Protein AF-A0A4R5XMT9-F1 (afdb_monomer_lite)

Sequence (142 aa):
MKKILVLMGILICLFGCSNGMEMGEEKNNFTVEPGFSILTKASPNQVHIIELKEMMEKRAAPQDLKDNEIMYTYSYHSFRIYYGEYGNLLEKYKEFDSFDLTTVDYFDIQWTNDNLVTVKVFRKKDDGSSYEAESIKLDASD

Secondary structure (DSSP, 8-state):
-----------------------------EEEEEEEEEEEEE-TTSSEEEEEEEEEEEEEPPP-TTS----EEEEEEEEEEEEEETTS---EEEEETT--GGGEEEEEEEESSSSEEEEEEEEE-TTS-EEEEEEEEEETT-

Structure (mmCIF, N/CA/C/O backbone):
data_AF-A0A4R5XMT9-F1
#
_entry.id   AF-A0A4R5XMT9-F1
#
loop_
_atom_site.group_PDB
_atom_site.id
_atom_site.type_symbol
_atom_site.label_atom_id
_atom_site.label_alt_id
_atom_site.label_comp_id
_atom_site.label_asym_id
_atom_site.label_entity_id
_atom_site.label_seq_id
_atom_site.pdbx_PDB_ins_code
_atom_site.Cartn_x
_atom_site.Cartn_y
_atom_site.Cartn_z
_atom_site.occupancy
_atom_site.B_iso_or_equiv
_atom_site.auth_seq_id
_atom_site.auth_comp_id
_atom_site.auth_asym_id
_atom_site.auth_atom_id
_atom_site.pdbx_PDB_model_num
ATOM 1 N N . MET A 1 1 ? 19.878 -87.442 -42.030 1.00 35.09 1 MET A N 1
ATOM 2 C CA . MET A 1 1 ? 20.968 -87.501 -41.029 1.00 35.09 1 MET A CA 1
ATOM 3 C C . MET A 1 1 ? 21.118 -86.136 -40.372 1.00 35.09 1 MET A C 1
ATOM 5 O O . MET A 1 1 ? 21.041 -85.160 -41.096 1.00 35.09 1 MET A O 1
ATOM 9 N N . LYS A 1 2 ? 21.286 -86.130 -39.034 1.00 32.66 2 LYS A N 1
ATOM 10 C CA . LYS A 1 2 ? 21.873 -85.102 -38.134 1.00 32.66 2 LYS A CA 1
ATOM 11 C C . LYS A 1 2 ? 21.609 -83.618 -38.466 1.00 32.66 2 LYS A C 1
ATOM 13 O O .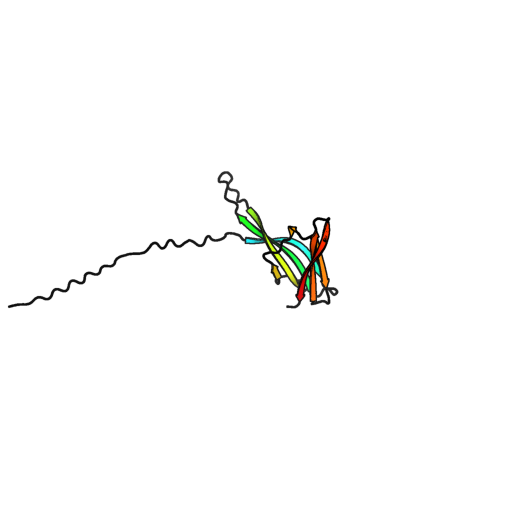 LYS A 1 2 ? 22.128 -83.095 -39.434 1.00 32.66 2 LYS A O 1
ATOM 18 N N . LYS A 1 3 ? 20.734 -82.963 -37.690 1.00 38.28 3 LYS A N 1
ATOM 19 C CA . LYS A 1 3 ? 21.063 -82.102 -36.524 1.00 38.28 3 LYS A CA 1
ATOM 20 C C . LYS A 1 3 ? 21.984 -80.932 -36.896 1.00 38.28 3 LYS A C 1
ATOM 22 O O . LYS A 1 3 ? 23.136 -81.181 -37.215 1.00 38.28 3 LYS A O 1
ATOM 27 N N . ILE A 1 4 ? 21.526 -79.698 -36.679 1.00 43.62 4 ILE A N 1
ATOM 28 C CA . ILE A 1 4 ? 22.051 -78.804 -35.631 1.00 43.62 4 ILE A CA 1
ATOM 29 C C . ILE A 1 4 ? 21.298 -77.463 -35.678 1.00 43.62 4 ILE A C 1
ATOM 31 O O . ILE A 1 4 ? 21.251 -76.767 -36.684 1.00 43.62 4 ILE A O 1
ATOM 35 N N . LEU A 1 5 ? 20.686 -77.171 -34.535 1.00 44.47 5 LEU A N 1
ATOM 36 C CA . LEU A 1 5 ? 20.185 -75.889 -34.070 1.00 44.47 5 LEU A CA 1
ATOM 37 C C . LEU A 1 5 ? 21.390 -74.984 -33.769 1.00 44.47 5 LEU A C 1
ATOM 39 O O . LEU A 1 5 ? 22.236 -75.380 -32.970 1.00 44.47 5 LEU A O 1
ATOM 43 N N . VAL A 1 6 ? 21.453 -73.783 -34.343 1.00 42.16 6 VAL A N 1
ATOM 44 C CA . VAL A 1 6 ? 22.302 -72.704 -33.814 1.00 42.16 6 VAL A CA 1
ATOM 45 C C . VAL A 1 6 ? 21.449 -71.454 -33.673 1.00 42.16 6 VAL A C 1
ATOM 47 O O . VAL A 1 6 ? 21.133 -70.770 -34.642 1.00 42.16 6 VAL A O 1
ATOM 50 N N . LEU A 1 7 ? 21.063 -71.200 -32.423 1.00 42.59 7 LEU A N 1
ATOM 51 C CA . LEU A 1 7 ? 20.723 -69.879 -31.918 1.00 42.59 7 LEU A CA 1
ATOM 52 C C . LEU A 1 7 ? 21.938 -68.961 -32.120 1.00 42.59 7 LEU A C 1
ATOM 54 O O . LEU A 1 7 ? 23.002 -69.228 -31.567 1.00 42.59 7 LEU A O 1
ATOM 58 N N . MET A 1 8 ? 21.757 -67.842 -32.813 1.00 43.88 8 MET A N 1
ATOM 59 C CA . MET A 1 8 ? 22.550 -66.640 -32.565 1.00 43.88 8 MET A CA 1
ATOM 60 C C . MET A 1 8 ? 21.578 -65.496 -32.318 1.00 43.88 8 MET A C 1
ATOM 62 O O . MET A 1 8 ? 20.977 -64.950 -33.239 1.00 43.88 8 MET A O 1
ATOM 66 N N . GLY A 1 9 ? 21.396 -65.188 -31.034 1.00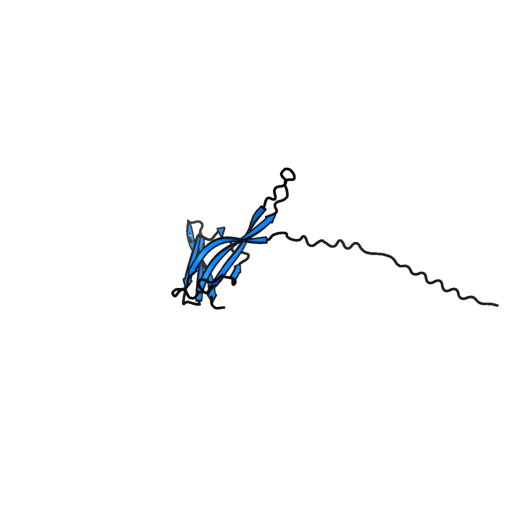 43.38 9 GLY A N 1
ATOM 67 C CA . GLY A 1 9 ? 20.766 -63.956 -30.594 1.00 43.38 9 GLY A CA 1
ATOM 68 C C . GLY A 1 9 ? 21.648 -62.785 -31.002 1.00 43.38 9 GLY A C 1
ATOM 69 O O . GLY A 1 9 ? 22.788 -62.672 -30.559 1.00 43.38 9 GLY A O 1
ATOM 70 N N . ILE A 1 10 ? 21.113 -61.933 -31.866 1.00 50.84 10 ILE A N 1
ATOM 71 C CA . ILE A 1 10 ? 21.704 -60.645 -32.198 1.00 50.84 10 ILE A CA 1
ATOM 72 C C . ILE A 1 10 ? 20.992 -59.613 -31.323 1.00 50.84 10 ILE A C 1
ATOM 74 O O . ILE A 1 10 ? 19.874 -59.183 -31.596 1.00 50.84 10 ILE A O 1
ATOM 78 N N . LEU A 1 11 ? 21.644 -59.292 -30.207 1.00 42.84 11 LEU A N 1
ATOM 79 C CA . LEU A 1 11 ? 21.304 -58.183 -29.330 1.00 42.84 11 LEU A CA 1
ATOM 80 C C . LEU A 1 11 ? 21.760 -56.893 -30.026 1.00 42.84 11 LEU A C 1
ATOM 82 O O . LEU A 1 11 ? 22.936 -56.540 -29.982 1.00 42.84 11 LEU A O 1
ATOM 86 N N . ILE A 1 12 ? 20.844 -56.209 -30.709 1.00 53.16 12 ILE A N 1
ATOM 87 C CA . ILE A 1 12 ? 21.090 -54.857 -31.219 1.00 53.16 12 ILE A CA 1
ATOM 88 C C . ILE A 1 12 ? 20.660 -53.882 -30.124 1.00 53.16 12 ILE A C 1
ATOM 90 O O . ILE A 1 12 ? 19.514 -53.443 -30.064 1.00 53.16 12 ILE A O 1
ATOM 94 N N . CYS A 1 13 ? 21.600 -53.553 -29.238 1.00 42.91 13 CYS A N 1
ATOM 95 C CA . CYS A 1 13 ? 21.544 -52.321 -28.460 1.00 42.91 13 CYS A CA 1
ATOM 96 C C . CYS A 1 13 ? 21.853 -51.160 -29.412 1.00 42.91 13 CYS A C 1
ATOM 98 O O . CYS A 1 13 ? 22.999 -50.727 -29.523 1.00 42.91 13 CYS A O 1
ATOM 100 N N . LEU A 1 14 ? 20.840 -50.666 -30.128 1.00 45.59 14 LEU A N 1
ATOM 101 C CA . LEU A 1 14 ? 20.926 -49.329 -30.705 1.00 45.59 14 LEU A CA 1
ATOM 102 C C . LEU A 1 14 ? 20.799 -48.339 -29.552 1.00 45.59 14 LEU A C 1
ATOM 104 O O . LEU A 1 14 ? 19.707 -47.988 -29.113 1.00 45.59 14 LEU A O 1
ATOM 108 N N . PHE A 1 15 ? 21.964 -47.921 -29.064 1.00 46.88 15 PHE A N 1
ATOM 109 C CA . PHE A 1 15 ? 22.167 -46.650 -28.391 1.00 46.88 15 PHE A CA 1
ATOM 110 C C . PHE A 1 15 ? 21.712 -45.530 -29.330 1.00 46.88 15 PHE A C 1
ATOM 112 O O . PHE A 1 15 ? 22.495 -44.945 -30.069 1.00 46.88 15 PHE A O 1
ATOM 119 N N . GLY A 1 16 ? 20.414 -45.263 -29.318 1.00 35.34 16 GLY A N 1
ATOM 120 C CA . GLY A 1 16 ? 19.845 -43.988 -29.701 1.00 35.34 16 GLY A CA 1
ATOM 121 C C . GLY A 1 16 ? 19.514 -43.234 -28.426 1.00 35.34 16 GLY A C 1
ATOM 122 O O . GLY A 1 16 ? 18.341 -43.034 -28.134 1.00 35.34 16 GLY A O 1
ATOM 123 N N . CYS A 1 17 ? 20.527 -42.839 -27.646 1.00 36.66 17 CYS A N 1
ATOM 124 C CA . CYS A 1 17 ? 20.345 -41.686 -26.773 1.00 36.66 17 CYS A CA 1
ATOM 125 C C . CYS A 1 17 ? 20.122 -40.516 -27.726 1.00 36.66 17 CYS A C 1
ATOM 127 O O . CYS A 1 17 ? 21.072 -39.937 -28.250 1.00 36.66 17 CYS A O 1
ATOM 129 N N . SER A 1 18 ? 18.857 -40.235 -28.041 1.00 38.22 18 SER A N 1
ATOM 130 C CA . SER A 1 18 ? 18.493 -38.936 -28.564 1.00 38.22 18 SER A CA 1
ATOM 131 C C . SER A 1 18 ? 19.066 -37.945 -27.566 1.00 38.22 18 SER A C 1
ATOM 133 O O . SER A 1 18 ? 18.631 -37.920 -26.413 1.00 38.22 18 SER A O 1
ATOM 135 N N . ASN A 1 19 ? 20.047 -37.157 -27.998 1.00 43.31 19 ASN A N 1
ATOM 136 C CA . ASN A 1 19 ? 20.308 -35.866 -27.394 1.00 43.31 19 ASN A CA 1
ATOM 137 C C . ASN A 1 19 ? 19.029 -35.056 -27.632 1.00 43.31 19 ASN A C 1
ATOM 139 O O . ASN A 1 19 ? 18.944 -34.256 -28.561 1.00 43.31 19 ASN A O 1
ATOM 143 N N . GLY A 1 20 ? 17.990 -35.339 -26.841 1.00 38.50 20 GLY A N 1
ATOM 144 C CA . GLY A 1 20 ? 17.031 -34.326 -26.485 1.00 38.50 20 GLY A CA 1
ATOM 145 C C . GLY A 1 20 ? 17.910 -33.251 -25.896 1.00 38.50 20 GLY A C 1
ATOM 146 O O . GLY A 1 20 ? 18.521 -33.461 -24.852 1.00 38.50 20 GLY A O 1
ATOM 147 N N . MET A 1 21 ? 18.107 -32.184 -26.665 1.00 38.09 21 MET A N 1
ATOM 148 C CA . MET A 1 21 ? 18.583 -30.935 -26.118 1.00 38.09 21 MET A CA 1
ATOM 149 C C . MET A 1 21 ? 17.640 -30.671 -24.952 1.00 38.09 21 MET A C 1
ATOM 151 O O . MET A 1 21 ? 16.487 -30.299 -25.166 1.00 38.09 21 MET A O 1
ATOM 155 N N . GLU A 1 22 ? 18.094 -30.985 -23.737 1.00 42.06 22 GLU A N 1
ATOM 156 C CA . GLU A 1 22 ? 17.579 -30.355 -22.541 1.00 42.06 22 GLU A CA 1
ATOM 157 C C . GLU A 1 22 ? 17.705 -28.877 -22.858 1.00 42.06 22 GLU A C 1
ATOM 159 O O . GLU A 1 22 ? 18.800 -28.314 -22.931 1.00 42.06 22 GLU A O 1
ATOM 164 N N . MET A 1 23 ? 16.564 -28.291 -23.208 1.00 39.06 23 MET A N 1
ATOM 165 C CA . MET A 1 23 ? 16.382 -26.864 -23.227 1.00 39.06 23 MET A CA 1
ATOM 166 C C . MET A 1 23 ? 16.618 -26.486 -21.775 1.00 39.06 23 MET A C 1
ATOM 168 O O . MET A 1 23 ? 15.731 -26.652 -20.943 1.00 39.06 23 MET A O 1
ATOM 172 N N . GLY A 1 24 ? 17.878 -26.176 -21.457 1.00 35.50 24 GLY A N 1
ATOM 173 C CA . GLY A 1 24 ? 18.272 -25.791 -20.121 1.00 35.50 24 GLY A CA 1
ATOM 174 C C . GLY A 1 24 ? 17.324 -24.685 -19.721 1.00 35.50 24 GLY A C 1
ATOM 175 O O . GLY A 1 24 ? 17.239 -23.677 -20.423 1.00 35.50 24 GLY A O 1
ATOM 176 N N . GLU A 1 25 ? 16.556 -24.922 -18.662 1.00 41.84 25 GLU A N 1
ATOM 177 C CA . GLU A 1 25 ? 15.820 -23.862 -18.003 1.00 41.84 25 GLU A CA 1
ATOM 178 C C . GLU A 1 25 ? 16.841 -22.758 -17.748 1.00 41.84 25 GLU A C 1
ATOM 180 O O . GLU A 1 25 ? 17.796 -22.933 -16.983 1.00 41.84 25 GLU A O 1
ATOM 185 N N . GLU A 1 26 ? 16.710 -21.659 -18.485 1.00 43.94 26 GLU A N 1
ATOM 186 C CA . GLU A 1 26 ? 17.487 -20.465 -18.242 1.00 43.94 26 GLU A CA 1
ATOM 187 C C . GLU A 1 26 ? 17.119 -20.053 -16.818 1.00 43.94 26 GLU A C 1
ATOM 189 O O . GLU A 1 26 ? 16.020 -19.565 -16.555 1.00 43.94 26 GLU A O 1
ATOM 194 N N . LYS A 1 27 ? 17.991 -20.379 -15.858 1.00 49.84 27 LYS A N 1
ATOM 195 C CA . LYS A 1 27 ? 17.828 -19.957 -14.472 1.00 49.84 27 LYS A CA 1
ATOM 196 C C . LYS A 1 27 ? 17.788 -18.440 -14.503 1.00 49.84 27 LYS A C 1
ATOM 198 O O . LYS A 1 27 ? 18.824 -17.795 -14.658 1.00 49.84 27 LYS A O 1
ATOM 203 N N . ASN A 1 28 ? 16.586 -17.888 -14.396 1.00 57.97 28 ASN A N 1
ATOM 204 C CA . ASN A 1 28 ? 16.351 -16.467 -14.241 1.00 57.97 28 ASN A CA 1
ATOM 205 C C . ASN A 1 28 ? 17.050 -16.022 -12.947 1.00 57.97 28 ASN A C 1
ATOM 207 O O . ASN A 1 28 ? 16.481 -16.099 -11.864 1.00 57.97 28 ASN A O 1
ATOM 211 N N . ASN A 1 29 ? 18.321 -15.625 -13.045 1.00 72.50 29 ASN A N 1
ATOM 212 C CA . ASN A 1 29 ? 19.146 -15.204 -11.914 1.00 72.50 29 ASN A CA 1
ATOM 213 C C . ASN A 1 29 ? 18.784 -13.763 -11.520 1.00 72.50 29 ASN A C 1
ATOM 215 O O . ASN A 1 29 ? 19.593 -12.847 -11.684 1.00 72.50 29 ASN A O 1
ATOM 219 N N . PHE A 1 30 ? 17.556 -13.549 -11.050 1.00 82.12 30 PHE A N 1
ATOM 220 C CA . PHE A 1 30 ? 17.162 -12.304 -10.401 1.00 82.12 30 PHE A CA 1
ATOM 221 C C . PHE A 1 30 ? 16.716 -12.572 -8.965 1.00 82.12 30 PHE A C 1
ATOM 223 O O . PHE A 1 30 ? 16.204 -13.644 -8.642 1.00 82.12 30 PHE A O 1
ATOM 230 N N . THR A 1 31 ? 16.930 -11.590 -8.098 1.00 89.38 31 THR A N 1
ATOM 231 C CA . THR A 1 31 ? 16.343 -11.552 -6.758 1.00 89.38 31 THR A CA 1
ATOM 232 C C . THR A 1 31 ? 15.333 -10.419 -6.696 1.00 89.38 31 THR A C 1
ATOM 234 O O . THR A 1 31 ? 15.523 -9.382 -7.326 1.00 89.38 31 THR A O 1
ATOM 237 N N . VAL A 1 32 ? 14.248 -10.614 -5.950 1.00 89.56 32 VAL A N 1
ATOM 238 C CA . VAL A 1 32 ? 13.288 -9.541 -5.672 1.00 89.56 32 VAL A CA 1
ATOM 239 C C . VAL A 1 32 ? 13.674 -8.903 -4.348 1.00 89.56 32 VAL A C 1
ATOM 241 O O . VAL A 1 32 ? 13.688 -9.568 -3.312 1.00 89.56 32 VAL A O 1
ATOM 244 N N . GLU A 1 33 ? 14.001 -7.618 -4.385 1.00 90.75 33 GLU A N 1
ATOM 245 C CA . GLU A 1 33 ? 14.372 -6.826 -3.215 1.00 90.75 33 GLU A CA 1
ATOM 246 C C . GLU A 1 33 ? 13.388 -5.651 -3.068 1.00 90.75 33 GLU A C 1
ATOM 248 O O . GLU A 1 33 ? 12.863 -5.153 -4.069 1.00 90.75 33 GLU A O 1
ATOM 253 N N . PRO A 1 34 ? 13.072 -5.207 -1.838 1.00 85.25 34 PRO A N 1
ATOM 254 C CA . PRO A 1 34 ? 12.283 -3.995 -1.655 1.00 85.25 34 PRO A CA 1
ATOM 255 C C . PRO A 1 34 ? 13.061 -2.799 -2.214 1.00 85.25 34 PRO A C 1
ATOM 257 O O . PRO A 1 34 ? 14.212 -2.585 -1.839 1.00 85.25 34 PRO A O 1
ATOM 260 N N . GLY A 1 35 ? 12.428 -2.032 -3.101 1.00 81.38 35 GLY A N 1
ATOM 261 C CA . GLY A 1 35 ? 12.983 -0.793 -3.637 1.00 81.38 35 GLY A CA 1
ATOM 262 C C . GLY A 1 35 ? 12.880 0.318 -2.598 1.00 81.38 35 GLY A C 1
ATOM 263 O O . GLY A 1 35 ? 13.838 0.616 -1.886 1.00 81.38 35 GLY A O 1
ATOM 264 N N . PHE A 1 36 ? 11.691 0.911 -2.472 1.00 83.56 36 PHE A N 1
ATOM 265 C CA . PHE A 1 36 ? 11.418 1.942 -1.473 1.00 83.56 36 PHE A CA 1
ATOM 266 C C . PHE A 1 36 ? 10.026 1.807 -0.845 1.00 83.56 36 PHE A C 1
ATOM 268 O O . PHE A 1 36 ? 9.075 1.323 -1.467 1.00 83.56 36 PHE A O 1
ATOM 275 N N . SER A 1 37 ? 9.910 2.268 0.402 1.00 91.62 37 SER A N 1
ATOM 276 C CA . SER A 1 37 ? 8.625 2.433 1.082 1.00 91.62 37 SER A CA 1
ATOM 277 C C . SER A 1 37 ? 7.941 3.700 0.584 1.00 91.62 37 SER A C 1
ATOM 279 O O . SER A 1 37 ? 8.469 4.801 0.733 1.00 91.62 37 SER A O 1
ATOM 281 N N . ILE A 1 38 ? 6.765 3.538 -0.013 1.00 94.19 38 ILE A N 1
ATOM 282 C CA . ILE A 1 38 ? 5.969 4.623 -0.589 1.00 94.19 38 ILE A CA 1
ATOM 283 C C . ILE A 1 38 ? 5.207 5.353 0.517 1.00 94.19 38 ILE A C 1
ATOM 285 O O . ILE A 1 38 ? 5.247 6.578 0.613 1.00 94.19 38 ILE A O 1
ATOM 289 N N . LEU A 1 39 ? 4.475 4.597 1.338 1.00 95.75 39 LEU A N 1
ATOM 290 C CA . LEU A 1 39 ? 3.630 5.152 2.388 1.00 95.75 39 LEU A CA 1
ATOM 291 C C . LEU A 1 39 ? 3.398 4.125 3.489 1.00 95.75 39 LEU A C 1
ATOM 293 O O . LEU A 1 39 ? 3.146 2.956 3.211 1.00 95.75 39 LEU A O 1
ATOM 297 N N . THR A 1 40 ? 3.392 4.593 4.732 1.00 96.94 40 THR A N 1
ATOM 298 C CA . THR A 1 40 ? 3.071 3.779 5.905 1.00 96.94 40 THR A CA 1
ATOM 299 C C . THR A 1 40 ? 1.957 4.452 6.690 1.00 96.94 40 THR A C 1
ATOM 301 O O . THR A 1 40 ? 1.988 5.668 6.893 1.00 96.94 40 THR A O 1
ATOM 304 N N . LYS A 1 41 ? 0.966 3.684 7.150 1.00 98.06 41 LYS A N 1
ATOM 305 C CA . LYS A 1 41 ? -0.113 4.225 7.982 1.00 98.06 41 LYS A CA 1
ATOM 306 C C . LYS A 1 41 ? -0.561 3.228 9.038 1.00 98.06 41 LYS A C 1
ATOM 308 O O . LYS A 1 41 ? -0.955 2.110 8.718 1.00 98.06 41 LYS A O 1
ATOM 313 N N . ALA A 1 42 ? -0.536 3.672 10.290 1.00 98.31 42 ALA A N 1
ATOM 314 C CA . ALA A 1 42 ? -1.105 2.941 11.413 1.00 98.31 42 ALA A CA 1
ATOM 315 C C . ALA A 1 42 ? -2.627 3.092 11.455 1.00 98.31 42 ALA A C 1
ATOM 317 O O . ALA A 1 42 ? -3.173 4.105 11.000 1.00 98.31 42 ALA A O 1
ATOM 318 N N . SER A 1 43 ? -3.289 2.094 12.024 1.00 98.31 43 SER A N 1
ATOM 319 C CA . SER A 1 43 ? -4.706 2.150 12.347 1.00 98.31 43 SER A CA 1
ATOM 320 C C . SER A 1 43 ? -4.983 3.193 13.448 1.00 98.31 43 SER A C 1
ATOM 322 O O . SER A 1 43 ? -4.046 3.616 14.135 1.00 98.31 43 SER A O 1
ATOM 324 N N . PRO A 1 44 ? -6.238 3.651 13.632 1.00 98.25 44 PRO A N 1
ATOM 325 C CA . PRO A 1 44 ? -6.563 4.744 14.553 1.00 98.25 44 PRO A CA 1
ATOM 326 C C . PRO A 1 44 ? -6.062 4.544 15.987 1.00 98.25 44 PRO A C 1
ATOM 328 O O . PRO A 1 44 ? -5.556 5.494 16.582 1.00 98.25 44 PRO A O 1
ATOM 331 N N . ASN A 1 45 ? -6.155 3.322 16.517 1.00 98.25 45 ASN A N 1
ATOM 332 C CA . ASN A 1 45 ? -5.661 2.977 17.852 1.00 98.25 45 ASN A CA 1
ATOM 333 C C . ASN A 1 45 ? -4.325 2.223 17.816 1.00 98.25 45 ASN A C 1
ATOM 335 O O . ASN A 1 45 ? -3.942 1.626 18.818 1.00 98.25 45 ASN A O 1
ATOM 339 N N . GLN A 1 46 ? -3.618 2.249 16.680 1.00 98.06 46 GLN A N 1
ATOM 340 C CA . GLN A 1 46 ? -2.309 1.613 16.506 1.00 98.06 46 GLN A CA 1
ATOM 341 C C . GLN A 1 46 ? -2.320 0.118 16.854 1.00 98.06 46 GLN A C 1
ATOM 343 O O . GLN A 1 46 ? -1.394 -0.384 17.481 1.00 98.06 46 GLN A O 1
ATOM 348 N N . VAL A 1 47 ? -3.376 -0.597 16.461 1.00 98.25 47 VAL A N 1
ATOM 349 C CA . VAL A 1 47 ? -3.430 -2.062 16.588 1.00 98.25 47 VAL A CA 1
ATOM 350 C C . VAL A 1 47 ? -2.710 -2.696 15.403 1.00 98.25 47 VAL A C 1
ATOM 352 O O . VAL A 1 47 ? -1.847 -3.551 15.581 1.00 98.25 47 VAL A O 1
ATOM 355 N N . HIS A 1 48 ? -3.008 -2.212 14.196 1.00 98.50 48 HIS A N 1
ATOM 356 C CA . HIS A 1 48 ? -2.378 -2.664 12.962 1.00 98.50 48 HIS A CA 1
ATOM 357 C C . HIS A 1 48 ? -1.679 -1.517 12.235 1.00 98.50 48 HIS A C 1
ATOM 359 O O . HIS A 1 48 ? -1.896 -0.329 12.497 1.00 98.50 48 HIS A O 1
ATOM 365 N N . ILE A 1 49 ? -0.828 -1.881 11.287 1.00 98.31 49 ILE A N 1
ATOM 366 C CA . ILE A 1 49 ? -0.144 -0.965 10.385 1.00 98.31 49 ILE A CA 1
ATOM 367 C C . ILE A 1 49 ? -0.108 -1.568 8.991 1.00 98.31 49 ILE A C 1
ATOM 369 O O . ILE A 1 49 ? -0.044 -2.788 8.837 1.00 98.31 49 ILE A O 1
ATOM 373 N N . ILE A 1 50 ? -0.134 -0.703 7.980 1.00 98.25 50 ILE A N 1
ATOM 374 C CA . ILE A 1 50 ? 0.181 -1.097 6.611 1.00 98.25 50 ILE A CA 1
ATOM 375 C C . ILE A 1 50 ? 1.330 -0.274 6.049 1.00 98.25 50 ILE A C 1
ATOM 377 O O . ILE A 1 50 ? 1.496 0.898 6.398 1.00 98.25 50 ILE A O 1
ATOM 381 N N . GLU A 1 51 ? 2.095 -0.891 5.156 1.00 97.88 51 GLU A N 1
ATOM 382 C CA . GLU A 1 51 ? 3.218 -0.286 4.450 1.00 97.88 51 GLU A CA 1
ATOM 383 C C . GLU A 1 51 ? 3.168 -0.658 2.964 1.00 97.88 51 GLU A C 1
ATOM 385 O O . GLU A 1 51 ? 3.170 -1.827 2.585 1.00 97.88 51 GLU A O 1
ATOM 390 N N . LEU A 1 52 ? 3.115 0.358 2.112 1.00 97.69 52 LEU A N 1
ATOM 391 C CA . LEU A 1 52 ? 3.111 0.236 0.661 1.00 97.69 52 LEU A CA 1
ATOM 392 C C . LEU A 1 52 ? 4.556 0.263 0.165 1.00 97.69 52 LEU A C 1
ATOM 394 O O . LEU A 1 52 ? 5.277 1.220 0.454 1.00 97.69 52 LEU A O 1
ATOM 398 N N . LYS A 1 53 ? 4.973 -0.747 -0.600 1.00 96.31 53 LYS A N 1
ATOM 399 C CA . LYS A 1 53 ? 6.333 -0.857 -1.144 1.00 96.31 53 LYS A CA 1
ATOM 400 C C . LYS A 1 53 ? 6.330 -1.113 -2.637 1.00 96.31 53 LYS A C 1
ATOM 402 O O . LYS A 1 53 ? 5.547 -1.919 -3.141 1.00 96.31 53 LYS A O 1
ATOM 407 N N . GLU A 1 54 ? 7.267 -0.466 -3.313 1.00 95.19 54 GLU A N 1
ATOM 408 C CA . GLU A 1 54 ? 7.732 -0.926 -4.613 1.00 95.19 54 GLU A CA 1
ATOM 409 C C . GLU A 1 54 ? 8.735 -2.065 -4.414 1.00 95.19 54 GLU A C 1
ATOM 411 O O . GLU A 1 54 ? 9.623 -1.992 -3.558 1.00 95.19 54 GLU A O 1
ATOM 416 N N . MET A 1 55 ? 8.604 -3.107 -5.225 1.00 94.00 55 MET A N 1
ATOM 417 C CA . MET A 1 55 ? 9.539 -4.219 -5.297 1.00 94.00 55 MET A CA 1
ATOM 418 C C . MET A 1 55 ? 10.308 -4.141 -6.607 1.00 94.00 55 MET A C 1
ATOM 420 O O . MET A 1 55 ? 9.722 -3.878 -7.659 1.00 94.00 55 MET A O 1
ATOM 424 N N . MET A 1 56 ? 11.610 -4.402 -6.546 1.00 91.69 56 MET A N 1
ATOM 425 C CA . MET A 1 56 ? 12.495 -4.367 -7.702 1.00 91.69 56 MET A CA 1
ATOM 426 C C . MET A 1 56 ? 13.104 -5.741 -7.962 1.00 91.69 56 MET A C 1
ATOM 428 O O . MET A 1 56 ? 13.533 -6.433 -7.037 1.00 91.69 56 MET A O 1
ATOM 432 N N . GLU A 1 57 ? 13.189 -6.113 -9.233 1.00 91.38 57 GLU A N 1
ATOM 433 C CA . GLU A 1 57 ? 14.066 -7.181 -9.682 1.00 91.38 57 GLU A CA 1
ATOM 434 C C . GLU A 1 57 ? 15.491 -6.652 -9.721 1.00 91.38 57 GLU A C 1
ATOM 436 O O . GLU A 1 57 ? 15.784 -5.666 -10.394 1.00 91.38 57 GLU A O 1
ATOM 441 N N . LYS A 1 58 ? 16.391 -7.344 -9.039 1.00 90.44 58 LYS A N 1
ATOM 442 C CA . LYS A 1 58 ? 17.825 -7.131 -9.122 1.00 90.44 58 LYS A CA 1
ATOM 443 C C . LYS A 1 58 ? 18.437 -8.243 -9.945 1.00 90.44 58 LYS A C 1
ATOM 445 O O . LYS A 1 58 ? 18.377 -9.416 -9.576 1.00 90.44 58 LYS A O 1
ATOM 450 N N . ARG A 1 59 ? 19.070 -7.868 -11.049 1.00 88.38 59 ARG A N 1
ATOM 451 C CA . ARG A 1 59 ? 19.759 -8.791 -11.952 1.00 88.38 59 ARG A CA 1
ATOM 452 C C . ARG A 1 59 ? 21.214 -8.371 -12.097 1.00 88.38 59 ARG A C 1
ATOM 454 O O . ARG A 1 59 ? 21.509 -7.182 -12.189 1.00 88.38 59 ARG A O 1
ATOM 461 N N . ALA A 1 60 ? 22.128 -9.338 -12.117 1.00 83.12 60 ALA A N 1
ATOM 462 C CA . ALA A 1 60 ? 23.510 -9.061 -12.496 1.00 83.12 60 ALA A CA 1
ATOM 463 C C . ALA A 1 60 ? 23.541 -8.590 -13.959 1.00 83.12 60 ALA A C 1
ATOM 465 O O . ALA A 1 60 ? 23.019 -9.268 -14.848 1.00 83.12 60 ALA A O 1
ATOM 466 N N . ALA A 1 61 ? 24.122 -7.421 -14.203 1.00 74.19 61 ALA A N 1
ATOM 467 C CA . ALA A 1 61 ? 24.323 -6.911 -15.546 1.00 74.19 61 ALA A CA 1
ATOM 468 C C . ALA A 1 61 ? 25.288 -7.838 -16.310 1.00 74.19 61 ALA A C 1
ATOM 470 O O . ALA A 1 61 ? 26.151 -8.471 -15.689 1.00 74.19 61 ALA A O 1
ATOM 471 N N . PRO A 1 62 ? 25.184 -7.916 -17.649 1.00 68.19 62 PRO A N 1
ATOM 472 C CA . PRO A 1 62 ? 26.194 -8.584 -18.461 1.00 68.19 62 PRO A CA 1
ATOM 473 C C . PRO A 1 62 ? 27.580 -8.032 -18.100 1.00 68.19 62 PRO A C 1
ATOM 475 O O . PRO A 1 62 ? 27.781 -6.820 -18.137 1.00 68.19 62 PRO A O 1
ATOM 478 N N . GLN A 1 63 ? 28.508 -8.905 -17.694 1.00 60.22 63 GLN A N 1
ATOM 479 C CA . GLN A 1 63 ? 29.851 -8.493 -17.280 1.00 60.22 63 GLN A CA 1
ATOM 480 C C . GLN A 1 63 ? 30.557 -7.756 -18.419 1.00 60.22 63 GLN A C 1
ATOM 482 O O . GLN A 1 63 ? 30.788 -8.334 -19.483 1.00 60.22 63 GLN A O 1
ATOM 487 N N . ASP A 1 64 ? 30.976 -6.517 -18.166 1.00 55.12 64 ASP A N 1
ATOM 488 C CA . ASP A 1 64 ? 32.022 -5.891 -18.964 1.00 55.12 64 ASP A CA 1
ATOM 489 C C . ASP A 1 64 ? 33.354 -6.496 -18.485 1.00 55.12 64 ASP A C 1
ATOM 491 O O . ASP A 1 64 ? 33.814 -6.235 -17.373 1.00 55.12 64 ASP A O 1
ATOM 495 N N . LEU A 1 65 ? 33.947 -7.389 -19.287 1.00 56.78 65 LEU A N 1
ATOM 496 C CA . LEU A 1 65 ? 35.112 -8.233 -18.943 1.00 56.78 65 LEU A CA 1
ATOM 497 C C . LEU A 1 65 ? 36.406 -7.456 -18.613 1.00 56.78 65 LEU A C 1
ATOM 499 O O . LEU A 1 65 ? 37.472 -8.059 -18.488 1.00 56.78 65 LEU A O 1
ATOM 503 N N . LYS A 1 66 ? 36.351 -6.126 -18.524 1.00 59.59 66 LYS A N 1
ATOM 504 C CA . LYS A 1 66 ? 37.516 -5.275 -18.280 1.00 59.59 66 LYS A CA 1
ATOM 505 C C . LYS A 1 66 ? 37.849 -5.091 -16.803 1.00 59.59 66 LYS A C 1
ATOM 507 O O . LYS A 1 66 ? 39.034 -5.091 -16.482 1.00 59.59 66 LYS A O 1
ATOM 512 N N . ASP A 1 67 ? 36.847 -5.004 -15.925 1.00 62.78 67 ASP A N 1
ATOM 513 C CA . ASP A 1 67 ? 37.067 -4.399 -14.601 1.00 62.78 67 ASP A CA 1
ATOM 514 C C . ASP A 1 67 ? 36.761 -5.323 -13.403 1.00 62.78 67 ASP A C 1
ATOM 516 O O . ASP A 1 67 ? 36.920 -4.911 -12.260 1.00 62.78 67 ASP A O 1
ATOM 520 N N . ASN A 1 68 ? 36.391 -6.595 -13.618 1.00 64.56 68 ASN A N 1
ATOM 521 C CA . ASN A 1 68 ? 36.057 -7.575 -12.559 1.00 64.56 68 ASN A CA 1
ATOM 522 C C . ASN A 1 68 ? 34.978 -7.124 -11.542 1.00 64.56 68 ASN A C 1
ATOM 524 O O . ASN A 1 68 ? 34.735 -7.824 -10.555 1.00 64.56 68 ASN A O 1
ATOM 528 N N . GLU A 1 69 ? 34.295 -6.004 -11.773 1.00 69.69 69 GLU A N 1
ATOM 529 C CA . GLU A 1 69 ? 33.201 -5.530 -10.930 1.00 69.69 69 GLU A CA 1
ATOM 530 C C . GLU A 1 69 ? 31.859 -6.111 -11.396 1.00 69.69 69 GLU A C 1
ATOM 532 O O . GLU A 1 69 ? 31.514 -6.089 -12.579 1.00 6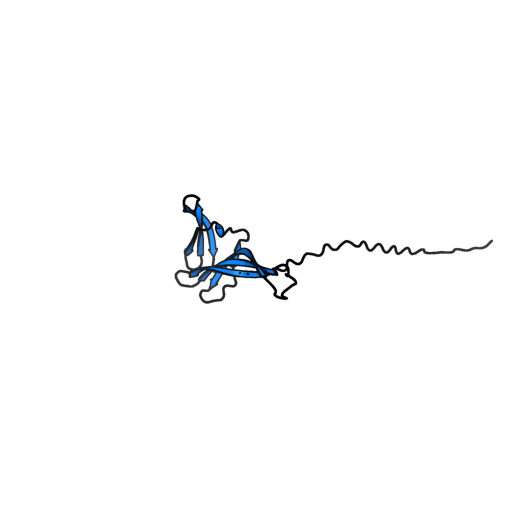9.69 69 GLU A O 1
ATOM 537 N N . ILE A 1 70 ? 31.077 -6.641 -10.449 1.00 71.75 70 ILE A N 1
ATOM 538 C CA . ILE A 1 70 ? 29.709 -7.094 -10.717 1.00 71.75 70 ILE A CA 1
ATOM 539 C C . ILE A 1 70 ? 28.792 -5.874 -10.668 1.00 71.75 70 ILE A C 1
ATOM 541 O O . ILE A 1 70 ? 28.504 -5.348 -9.593 1.00 71.75 70 ILE A O 1
ATOM 545 N N . MET A 1 71 ? 28.309 -5.455 -11.833 1.00 78.12 71 MET A N 1
ATOM 546 C CA . MET A 1 71 ? 27.272 -4.432 -11.950 1.00 78.12 71 MET A CA 1
ATOM 547 C C . MET A 1 71 ? 25.890 -5.070 -11.791 1.00 78.12 71 MET A C 1
ATOM 549 O O . MET A 1 71 ? 25.663 -6.186 -12.254 1.00 78.12 71 MET A O 1
ATOM 553 N N . TYR A 1 72 ? 24.955 -4.366 -11.153 1.00 83.75 72 TYR A N 1
ATOM 554 C CA . TYR A 1 72 ? 23.565 -4.807 -11.003 1.00 83.75 72 TYR A CA 1
ATOM 555 C C . TYR A 1 72 ? 22.618 -3.824 -11.683 1.00 83.75 72 TYR A C 1
ATOM 557 O O . TYR A 1 72 ? 22.767 -2.610 -11.553 1.00 83.75 72 TYR A O 1
ATOM 565 N N . THR A 1 73 ? 21.622 -4.359 -12.378 1.00 86.75 73 THR A N 1
ATOM 566 C CA . THR A 1 73 ? 20.483 -3.615 -12.918 1.00 86.75 73 THR A CA 1
ATOM 567 C C . THR A 1 73 ? 19.261 -3.847 -12.045 1.00 86.75 73 THR A C 1
ATOM 569 O O . THR A 1 73 ? 19.028 -4.983 -11.623 1.00 86.75 73 THR A O 1
ATOM 572 N N . TYR A 1 74 ? 18.483 -2.788 -11.825 1.00 87.94 74 TYR A N 1
ATOM 573 C CA . TYR A 1 74 ? 17.222 -2.836 -11.094 1.00 87.94 74 TYR A CA 1
ATOM 574 C C . TYR A 1 74 ? 16.070 -2.474 -12.031 1.00 87.94 74 TYR A C 1
ATOM 576 O O . TYR A 1 74 ? 16.152 -1.477 -12.750 1.00 87.94 74 TYR A O 1
ATOM 584 N N . SER A 1 75 ? 15.008 -3.271 -12.019 1.00 88.25 75 SER A N 1
ATOM 585 C CA . SER A 1 75 ? 13.762 -2.998 -12.741 1.00 88.25 75 SER A CA 1
ATOM 586 C C . SER A 1 75 ? 12.567 -3.191 -11.823 1.00 88.25 75 SER A C 1
ATOM 588 O O . SER A 1 75 ? 12.645 -3.945 -10.858 1.00 88.25 75 SER A O 1
ATOM 590 N N . TYR A 1 76 ? 11.457 -2.511 -12.110 1.00 88.81 76 TYR A N 1
ATOM 591 C CA . TYR A 1 76 ? 10.205 -2.739 -11.391 1.00 88.81 76 TYR A CA 1
ATOM 592 C C . TYR A 1 76 ? 9.805 -4.222 -11.469 1.00 88.81 76 TYR A C 1
ATOM 594 O O . TYR A 1 76 ? 9.844 -4.806 -12.552 1.00 88.81 76 TYR A O 1
ATOM 602 N N . HIS A 1 77 ? 9.425 -4.803 -10.330 1.00 89.81 77 HIS A N 1
ATOM 603 C CA . HIS A 1 77 ? 8.868 -6.154 -10.227 1.00 89.81 77 HIS A CA 1
ATOM 604 C C . HIS A 1 77 ? 7.368 -6.096 -9.925 1.00 89.81 77 HIS A C 1
ATOM 606 O O . HIS A 1 77 ? 6.545 -6.541 -10.716 1.00 89.81 77 HIS A O 1
ATOM 612 N N . SER A 1 78 ? 7.010 -5.552 -8.760 1.00 93.94 78 SER A N 1
ATOM 613 C CA . SER A 1 78 ? 5.636 -5.559 -8.262 1.00 93.94 78 SER A CA 1
ATOM 614 C C . SER A 1 78 ? 5.399 -4.455 -7.235 1.00 93.94 78 SER A C 1
ATOM 616 O O . SER A 1 78 ? 6.323 -3.840 -6.699 1.00 93.94 78 SER A O 1
ATOM 618 N N . PHE A 1 79 ? 4.129 -4.205 -6.939 1.00 95.62 79 PHE A N 1
ATOM 619 C CA . PHE A 1 79 ? 3.698 -3.391 -5.811 1.00 95.62 79 PHE A CA 1
ATOM 620 C C . PHE A 1 79 ? 3.196 -4.305 -4.695 1.00 95.62 79 PHE A C 1
ATOM 622 O O . PHE A 1 79 ? 2.427 -5.234 -4.946 1.00 95.62 79 PHE A O 1
ATOM 629 N N . ARG A 1 80 ? 3.605 -4.047 -3.451 1.00 97.25 80 ARG A N 1
ATOM 630 C CA . ARG A 1 80 ? 3.173 -4.827 -2.285 1.00 97.25 80 ARG A CA 1
ATOM 631 C C . ARG A 1 80 ? 2.586 -3.935 -1.204 1.00 97.25 80 ARG A C 1
ATOM 633 O O . ARG A 1 80 ? 3.151 -2.900 -0.862 1.00 97.25 80 ARG A O 1
ATOM 640 N N . ILE A 1 81 ? 1.474 -4.381 -0.629 1.00 97.56 81 ILE A N 1
ATOM 641 C CA . ILE A 1 81 ? 0.890 -3.809 0.586 1.00 97.56 81 ILE A CA 1
ATOM 642 C C . ILE A 1 81 ? 1.197 -4.780 1.718 1.00 97.56 81 ILE A C 1
ATOM 644 O O . ILE A 1 81 ? 0.548 -5.820 1.826 1.00 97.56 81 ILE A O 1
ATOM 648 N N . TYR A 1 82 ? 2.199 -4.454 2.525 1.00 97.44 82 TYR A N 1
ATOM 649 C CA . TYR A 1 82 ? 2.536 -5.168 3.751 1.00 97.44 82 TYR A CA 1
ATOM 650 C C . TYR A 1 82 ? 1.583 -4.763 4.872 1.00 97.44 82 TYR A C 1
ATOM 652 O O . TYR A 1 82 ? 1.176 -3.602 4.939 1.00 97.44 82 TYR A O 1
ATOM 660 N N . TYR A 1 83 ? 1.231 -5.700 5.748 1.00 97.56 83 TYR A N 1
ATOM 661 C CA . TYR A 1 83 ? 0.315 -5.450 6.857 1.00 97.56 83 TYR A CA 1
ATOM 662 C C . TYR A 1 83 ? 0.570 -6.381 8.043 1.00 97.56 83 TYR A C 1
ATOM 664 O O . TYR A 1 83 ? 1.160 -7.452 7.898 1.00 97.56 83 TYR A O 1
ATOM 672 N N . GLY A 1 84 ? 0.143 -5.952 9.228 1.00 97.12 84 GLY A N 1
ATOM 673 C CA . GLY A 1 84 ? 0.288 -6.719 10.460 1.00 97.12 84 GLY A CA 1
ATOM 674 C C . GLY A 1 84 ? 0.161 -5.851 11.703 1.00 97.12 84 GLY A C 1
ATOM 675 O O . GLY A 1 84 ? -0.280 -4.701 11.635 1.00 97.12 84 GLY A O 1
ATOM 676 N N . GLU A 1 85 ? 0.544 -6.414 12.846 1.00 97.62 85 GLU A N 1
ATOM 677 C CA . GLU A 1 85 ? 0.492 -5.731 14.137 1.00 97.62 85 GLU A CA 1
ATOM 678 C C . GLU A 1 85 ? 1.433 -4.520 14.177 1.00 97.62 85 GLU A C 1
ATOM 680 O O . GLU A 1 85 ? 2.585 -4.565 13.730 1.00 97.62 85 GLU A O 1
ATOM 685 N N . TYR A 1 86 ? 0.943 -3.419 14.740 1.00 97.38 86 TYR A N 1
ATOM 686 C CA . TYR A 1 86 ? 1.731 -2.205 14.896 1.00 97.38 86 TYR A CA 1
ATOM 687 C C . TYR A 1 86 ? 2.938 -2.451 15.815 1.00 97.38 86 TYR A C 1
ATOM 689 O O . TYR A 1 86 ? 2.807 -2.962 16.924 1.00 97.38 86 TYR A O 1
ATOM 697 N N . GLY A 1 87 ? 4.124 -2.042 15.361 1.00 95.38 87 GLY A N 1
ATOM 698 C CA . GLY A 1 87 ? 5.378 -2.217 16.101 1.00 95.38 87 GLY A CA 1
ATOM 699 C C . GLY A 1 87 ? 6.075 -3.564 15.880 1.00 95.38 87 GLY A C 1
ATOM 700 O O . GLY A 1 87 ? 7.194 -3.732 16.361 1.00 95.38 87 GLY A O 1
ATOM 701 N N . ASN A 1 88 ? 5.468 -4.481 15.120 1.00 95.81 88 ASN A N 1
ATOM 702 C CA . ASN A 1 88 ? 6.057 -5.766 14.752 1.00 95.81 88 ASN A CA 1
ATOM 703 C C . ASN A 1 88 ? 6.587 -5.770 13.309 1.00 95.81 88 ASN A C 1
ATOM 705 O O . ASN A 1 88 ? 6.300 -4.879 12.506 1.00 95.81 88 ASN A O 1
ATOM 709 N N . LEU A 1 89 ? 7.395 -6.784 12.982 1.00 94.50 89 LEU A N 1
ATOM 710 C CA . LEU A 1 89 ? 7.852 -7.017 11.614 1.00 94.50 89 LEU A CA 1
ATOM 711 C C . LEU A 1 89 ? 6.658 -7.398 10.724 1.00 94.50 89 LEU A C 1
ATOM 713 O O . LEU A 1 89 ? 5.906 -8.315 11.050 1.00 94.50 89 LEU A O 1
ATOM 717 N N . LEU A 1 90 ? 6.502 -6.714 9.587 1.00 94.62 90 LEU A N 1
ATOM 718 C CA . LEU A 1 90 ? 5.430 -6.992 8.629 1.00 94.62 90 LEU A CA 1
ATOM 719 C C . LEU A 1 90 ? 5.855 -8.097 7.661 1.00 94.62 90 LEU A C 1
ATOM 721 O O . LEU A 1 90 ? 6.565 -7.850 6.687 1.00 94.62 90 LEU A O 1
ATOM 725 N N . GLU A 1 91 ? 5.421 -9.322 7.939 1.00 92.44 91 GLU A N 1
ATOM 726 C CA . GLU A 1 91 ? 5.723 -10.495 7.108 1.00 92.44 91 GLU A CA 1
ATOM 727 C C . GLU A 1 91 ? 4.627 -10.786 6.075 1.00 92.44 91 GLU A C 1
ATOM 729 O O . GLU A 1 91 ? 4.907 -11.338 5.009 1.00 92.44 91 GLU A O 1
ATOM 734 N N . LYS A 1 92 ? 3.381 -10.391 6.366 1.00 95.44 92 LYS A N 1
ATOM 735 C CA . LYS A 1 92 ? 2.233 -10.589 5.476 1.00 95.44 92 LYS A CA 1
ATOM 736 C C . LYS A 1 92 ? 2.140 -9.454 4.466 1.00 95.44 92 LYS A C 1
ATOM 738 O O . LYS A 1 92 ? 2.364 -8.289 4.800 1.00 95.44 92 LYS A O 1
ATOM 743 N N . TYR A 1 93 ? 1.788 -9.795 3.230 1.00 96.50 93 TYR A N 1
ATOM 744 C CA . TYR A 1 93 ? 1.571 -8.814 2.177 1.00 96.50 93 TYR A CA 1
ATOM 745 C C . TYR A 1 93 ? 0.589 -9.299 1.118 1.00 96.50 93 TYR A C 1
ATOM 747 O O . TYR A 1 93 ? 0.429 -10.496 0.880 1.00 96.50 93 TYR A O 1
ATOM 755 N N . LYS A 1 94 ? -0.027 -8.332 0.439 1.00 96.19 94 LYS A N 1
ATOM 756 C CA . LYS A 1 94 ? -0.738 -8.538 -0.821 1.00 96.19 94 LYS A CA 1
ATOM 757 C C . LYS A 1 94 ? 0.095 -7.972 -1.963 1.00 96.19 94 LYS A C 1
ATOM 759 O O . LYS A 1 94 ? 0.510 -6.816 -1.896 1.00 96.19 94 LYS A O 1
ATOM 764 N N . GLU A 1 95 ? 0.340 -8.788 -2.978 1.00 96.06 95 GLU A N 1
ATOM 765 C CA . GLU A 1 95 ? 1.186 -8.456 -4.126 1.00 96.06 95 GLU A CA 1
ATOM 766 C C . GLU A 1 95 ? 0.362 -8.156 -5.384 1.00 96.06 95 GLU A C 1
ATOM 768 O O . GLU A 1 95 ? -0.695 -8.749 -5.610 1.00 96.06 95 GLU A O 1
ATOM 773 N N . PHE A 1 96 ? 0.851 -7.200 -6.176 1.00 94.62 96 PHE A N 1
ATOM 774 C CA . PHE A 1 96 ? 0.263 -6.731 -7.424 1.00 94.62 96 PHE A CA 1
ATOM 775 C C . PHE A 1 96 ? 1.362 -6.624 -8.495 1.00 94.62 96 PHE A C 1
ATOM 777 O O . PHE A 1 96 ? 2.088 -5.631 -8.554 1.00 94.62 96 PHE A O 1
ATOM 784 N N . ASP A 1 97 ? 1.467 -7.640 -9.354 1.00 87.31 97 ASP A N 1
ATOM 785 C CA . ASP A 1 97 ? 2.563 -7.805 -10.332 1.00 87.31 97 ASP A CA 1
ATOM 786 C C . ASP A 1 97 ? 2.450 -6.910 -11.580 1.00 87.31 97 ASP A C 1
ATOM 788 O O . ASP A 1 97 ? 3.346 -6.851 -12.413 1.00 87.31 97 ASP A O 1
ATOM 792 N N . SER A 1 98 ? 1.322 -6.225 -11.772 1.00 84.81 98 SER A N 1
ATOM 793 C CA . SER A 1 98 ? 1.074 -5.368 -12.946 1.00 84.81 98 SER A CA 1
ATOM 794 C C . SER A 1 98 ? 0.556 -3.990 -12.543 1.00 84.81 98 SER A C 1
ATOM 796 O O . SER A 1 98 ? -0.329 -3.422 -13.186 1.00 84.81 98 SER A O 1
ATOM 798 N N . PHE A 1 99 ? 1.080 -3.466 -11.435 1.00 90.81 99 PHE A N 1
ATOM 799 C CA . PHE A 1 99 ? 0.653 -2.192 -10.877 1.00 90.81 99 PHE A CA 1
ATOM 800 C C . PHE A 1 99 ? 1.554 -1.051 -11.355 1.00 90.81 99 PHE A C 1
ATOM 802 O O . PHE A 1 99 ? 2.651 -0.840 -10.843 1.00 90.81 99 PHE A O 1
ATOM 809 N N . ASP A 1 100 ? 1.082 -0.285 -12.334 1.00 90.56 100 ASP A N 1
ATOM 810 C CA . ASP A 1 100 ? 1.853 0.822 -12.901 1.00 90.56 100 ASP A CA 1
ATOM 811 C C . ASP A 1 100 ? 1.936 2.031 -11.948 1.00 90.56 100 ASP A C 1
ATOM 813 O O . ASP A 1 100 ? 1.114 2.955 -11.999 1.00 90.56 100 ASP A O 1
ATOM 817 N N . LEU A 1 101 ? 2.973 2.033 -11.103 1.00 91.75 101 LEU A N 1
ATOM 818 C CA . LEU A 1 101 ? 3.291 3.118 -10.171 1.00 91.75 101 LEU A CA 1
ATOM 819 C C . LEU A 1 101 ? 3.620 4.445 -10.870 1.00 91.75 101 LEU A C 1
ATOM 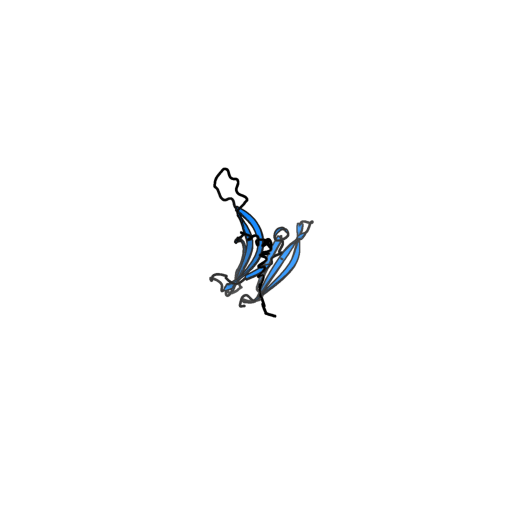821 O O . LEU A 1 101 ? 3.482 5.496 -10.250 1.00 91.75 101 LEU A O 1
ATOM 825 N N . THR A 1 102 ? 4.013 4.439 -12.149 1.00 90.12 102 THR A N 1
ATOM 826 C CA . THR A 1 102 ? 4.414 5.668 -12.859 1.00 90.12 102 THR A CA 1
ATOM 827 C C . THR A 1 102 ? 3.229 6.591 -13.147 1.00 90.12 102 THR A C 1
ATOM 829 O O . THR A 1 102 ? 3.386 7.810 -13.234 1.00 90.12 102 THR A O 1
ATOM 832 N N . THR A 1 103 ? 2.028 6.014 -13.241 1.00 92.50 103 THR A N 1
ATOM 833 C CA . THR A 1 103 ? 0.772 6.750 -13.463 1.00 92.50 103 THR A CA 1
ATOM 834 C C . THR A 1 103 ? 0.108 7.215 -12.170 1.00 92.50 103 THR A C 1
ATOM 836 O O . THR A 1 103 ? -0.847 8.000 -12.209 1.00 92.50 103 THR A O 1
ATOM 839 N N . VAL A 1 104 ? 0.600 6.751 -11.019 1.00 95.38 104 VAL A N 1
ATOM 840 C CA . VAL A 1 104 ? 0.059 7.118 -9.712 1.00 95.38 104 VAL A CA 1
ATOM 841 C C . VAL A 1 104 ? 0.444 8.555 -9.374 1.00 95.38 104 VAL A C 1
ATOM 843 O O . VAL A 1 104 ? 1.584 8.989 -9.534 1.00 95.38 104 VAL A O 1
ATOM 846 N N . ASP A 1 105 ? -0.545 9.304 -8.904 1.00 96.12 105 ASP A N 1
ATOM 847 C CA . ASP A 1 105 ? -0.351 10.619 -8.313 1.00 96.12 105 ASP A CA 1
ATOM 848 C C . ASP A 1 105 ? -0.100 10.493 -6.813 1.00 96.12 105 ASP A C 1
ATOM 850 O O . ASP A 1 105 ? 0.949 10.889 -6.308 1.00 96.12 105 ASP A O 1
ATOM 854 N N . TYR A 1 106 ? -1.041 9.865 -6.108 1.00 96.69 106 TYR A N 1
ATOM 855 C CA . TYR A 1 106 ? -0.928 9.590 -4.684 1.00 96.69 106 TYR A CA 1
ATOM 856 C C . TYR A 1 106 ? -1.830 8.429 -4.260 1.00 96.69 106 TYR A C 1
ATOM 858 O O . TYR A 1 106 ? -2.750 8.011 -4.969 1.00 96.69 106 TYR A O 1
ATOM 866 N N . PHE A 1 107 ? -1.568 7.933 -3.055 1.00 97.62 107 PHE A N 1
ATOM 867 C CA . PHE A 1 107 ? -2.422 6.981 -2.360 1.00 97.62 107 PHE A CA 1
ATOM 868 C C . PHE A 1 107 ? -3.154 7.693 -1.224 1.00 97.62 107 PHE A C 1
ATOM 870 O O . PHE A 1 107 ? -2.544 8.476 -0.494 1.00 97.62 107 PHE A O 1
ATOM 877 N N . ASP A 1 108 ? -4.436 7.392 -1.036 1.00 97.62 108 ASP A N 1
ATOM 878 C CA . ASP A 1 108 ? -5.179 7.783 0.164 1.00 97.62 108 ASP A CA 1
ATOM 879 C C . ASP A 1 108 ? -5.568 6.532 0.954 1.00 97.62 108 ASP A C 1
ATOM 881 O O . ASP A 1 108 ? -6.249 5.640 0.451 1.00 97.62 108 ASP A O 1
ATOM 885 N N . ILE A 1 109 ? -5.110 6.452 2.201 1.00 98.06 109 ILE A N 1
ATOM 886 C CA . ILE A 1 109 ? -5.331 5.291 3.062 1.00 98.06 109 ILE A CA 1
ATOM 887 C C . ILE A 1 109 ? -6.381 5.633 4.108 1.00 98.06 109 ILE A C 1
ATOM 889 O O . ILE A 1 109 ? -6.162 6.484 4.973 1.00 98.06 109 ILE A O 1
ATOM 893 N N . GLN A 1 110 ? -7.498 4.919 4.078 1.00 98.06 110 GLN A N 1
ATOM 894 C CA . GLN A 1 110 ? -8.640 5.147 4.952 1.00 98.06 110 GLN A CA 1
ATOM 895 C C . GLN A 1 110 ? -8.906 3.905 5.802 1.00 98.06 110 GLN A C 1
ATOM 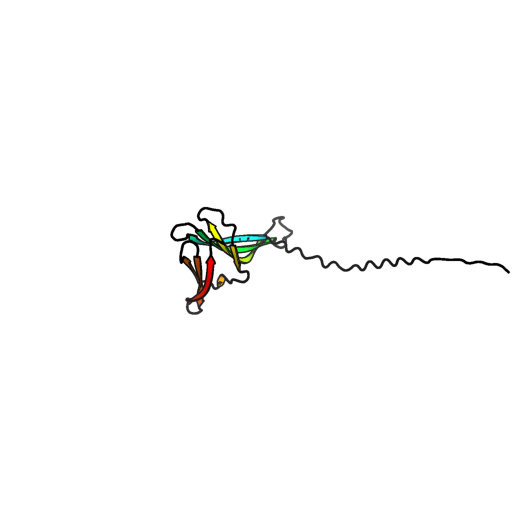897 O O . GLN A 1 110 ? -9.337 2.867 5.300 1.00 98.06 110 GLN A O 1
ATOM 902 N N . TRP A 1 111 ? -8.662 4.019 7.105 1.00 98.44 111 TRP A N 1
ATOM 903 C CA . TRP A 1 111 ? -9.056 3.001 8.075 1.00 98.44 111 TRP A CA 1
ATOM 904 C C . TRP A 1 111 ? -10.534 3.174 8.419 1.00 98.44 111 TRP A C 1
ATOM 906 O O . TRP A 1 111 ? -10.955 4.258 8.820 1.00 98.44 111 TRP A O 1
ATOM 916 N N . THR A 1 112 ? -11.324 2.113 8.254 1.00 97.50 112 THR A N 1
ATOM 917 C CA . THR A 1 112 ? -12.731 2.089 8.697 1.00 97.50 112 THR A CA 1
ATOM 918 C C . THR A 1 112 ? -12.818 1.771 10.189 1.00 97.50 112 THR A C 1
ATOM 920 O O . THR A 1 112 ? -13.658 2.311 10.903 1.00 97.50 112 THR A O 1
ATOM 923 N N . ASN A 1 113 ? -11.936 0.894 10.658 1.00 97.94 113 ASN A N 1
ATOM 924 C CA . ASN A 1 113 ? -11.684 0.572 12.059 1.00 97.94 113 ASN A CA 1
ATOM 925 C C . ASN A 1 113 ? -10.224 0.096 12.176 1.00 97.94 113 ASN A C 1
ATOM 927 O O . ASN A 1 113 ? -9.451 0.298 11.243 1.00 97.94 113 ASN A O 1
ATOM 931 N N . ASP A 1 114 ? -9.835 -0.520 13.290 1.00 98.25 114 ASP A N 1
ATOM 932 C CA . ASP A 1 114 ? -8.454 -0.969 13.488 1.00 98.25 114 ASP A CA 1
ATOM 933 C C . ASP A 1 114 ? -8.016 -2.159 12.625 1.00 98.25 114 ASP A C 1
ATOM 935 O O . ASP A 1 114 ? -6.821 -2.402 12.499 1.00 98.25 114 ASP A O 1
ATOM 939 N N . ASN A 1 115 ? -8.957 -2.876 12.012 1.00 97.88 115 ASN A N 1
ATOM 940 C CA . ASN A 1 115 ? -8.684 -4.074 11.217 1.00 97.88 115 ASN A CA 1
ATOM 941 C C . ASN A 1 115 ? -8.886 -3.807 9.723 1.00 97.88 115 ASN A C 1
ATOM 943 O O . ASN A 1 115 ? -8.134 -4.296 8.894 1.00 97.88 115 ASN A O 1
ATOM 947 N N . LEU A 1 116 ? -9.883 -3.003 9.358 1.00 98.12 116 LEU A N 1
ATOM 948 C CA . LEU A 1 116 ? -10.288 -2.808 7.970 1.00 98.12 116 LEU A CA 1
ATOM 949 C C . LEU A 1 116 ? -9.723 -1.511 7.399 1.00 98.12 116 LEU A C 1
ATOM 951 O O . LEU A 1 116 ? -10.062 -0.412 7.855 1.00 98.12 116 LEU A O 1
ATOM 955 N N . VAL A 1 117 ? -8.941 -1.638 6.329 1.00 98.00 117 VAL A N 1
ATOM 956 C CA . VAL A 1 117 ? -8.337 -0.517 5.608 1.00 98.00 117 VAL A CA 1
ATOM 957 C C . VAL A 1 117 ? -8.714 -0.537 4.132 1.00 98.00 117 VAL A C 1
ATOM 959 O O . VAL A 1 117 ? -8.806 -1.582 3.490 1.00 98.00 117 VAL A O 1
ATOM 962 N N . THR A 1 118 ? -8.954 0.652 3.587 1.00 98.44 118 THR A N 1
ATOM 963 C CA . THR A 1 118 ? -9.092 0.883 2.150 1.00 98.44 118 THR A CA 1
ATOM 964 C C . THR A 1 118 ? -7.924 1.734 1.676 1.00 98.44 118 THR A C 1
ATOM 966 O O . THR A 1 118 ? -7.730 2.848 2.159 1.00 98.44 118 THR A O 1
ATOM 969 N N . VAL A 1 119 ? -7.158 1.216 0.722 1.00 98.19 119 VAL A N 1
ATOM 970 C CA . VAL A 1 119 ? -6.122 1.950 -0.004 1.00 98.19 119 VAL A CA 1
ATOM 971 C C . VAL A 1 119 ? -6.723 2.412 -1.323 1.00 98.19 119 VAL A C 1
ATOM 973 O O . VAL A 1 119 ? -7.014 1.601 -2.202 1.00 98.19 119 VAL A O 1
ATOM 976 N N . LYS A 1 120 ? -6.936 3.716 -1.449 1.00 98.19 120 LYS A N 1
ATOM 977 C CA . LYS A 1 120 ? -7.407 4.354 -2.675 1.00 98.19 120 LYS A CA 1
ATOM 978 C C . LYS A 1 120 ? -6.220 4.790 -3.512 1.00 98.19 120 LYS A C 1
ATOM 980 O O . LYS A 1 120 ? -5.282 5.394 -2.993 1.00 98.19 120 LYS A O 1
ATOM 985 N N . VAL A 1 121 ? -6.285 4.509 -4.803 1.00 97.88 121 VAL A N 1
ATOM 986 C CA . VAL A 1 121 ? -5.240 4.837 -5.769 1.00 97.88 121 VAL A CA 1
ATOM 987 C C . VAL A 1 121 ? -5.737 5.982 -6.633 1.00 97.88 121 VAL A C 1
ATOM 989 O O . VAL A 1 121 ? -6.716 5.827 -7.368 1.00 97.88 121 VAL A O 1
ATOM 992 N N . PHE A 1 122 ? -5.055 7.122 -6.563 1.00 98.19 122 PHE A N 1
ATOM 993 C CA . PHE A 1 122 ? -5.335 8.263 -7.421 1.00 98.19 122 PHE A CA 1
ATOM 994 C C . PHE A 1 122 ? -4.284 8.349 -8.518 1.00 98.19 122 PHE A C 1
ATOM 996 O O . PHE A 1 122 ? -3.087 8.358 -8.235 1.00 98.19 122 PHE A O 1
ATOM 1003 N N . ARG A 1 123 ? -4.724 8.408 -9.775 1.00 97.75 123 ARG A N 1
ATOM 1004 C CA . ARG A 1 123 ? -3.842 8.501 -10.946 1.00 97.75 123 ARG A CA 1
ATOM 1005 C C . ARG A 1 123 ? -3.947 9.868 -11.602 1.00 97.75 123 ARG A C 1
ATOM 1007 O O . ARG A 1 123 ? -4.990 10.521 -11.521 1.00 97.75 123 ARG A O 1
ATOM 1014 N N . LYS A 1 124 ? -2.861 10.286 -12.251 1.00 96.25 124 LYS A N 1
ATOM 1015 C CA . LYS A 1 124 ? -2.782 11.561 -12.977 1.00 96.25 124 LYS A CA 1
ATOM 1016 C C . LYS A 1 124 ? -3.578 11.475 -14.277 1.00 96.25 124 LYS A C 1
ATOM 1018 O O . LYS A 1 124 ? -3.548 10.454 -14.963 1.00 96.25 124 LYS A O 1
ATOM 1023 N N . LYS A 1 125 ? -4.275 12.551 -14.623 1.00 94.56 125 LYS A N 1
ATOM 1024 C CA . LYS A 1 125 ? -4.817 12.793 -15.963 1.00 94.56 125 LYS A CA 1
ATOM 1025 C C . LYS A 1 125 ? -3.870 13.680 -16.761 1.00 94.56 125 LYS A C 1
ATOM 1027 O O . LYS A 1 125 ? -3.033 14.382 -16.195 1.00 94.56 125 LYS A O 1
ATOM 1032 N N . ASP A 1 126 ? -4.097 13.725 -18.068 1.00 93.25 126 ASP A N 1
ATOM 1033 C CA . ASP A 1 126 ? -3.356 14.585 -18.996 1.00 93.25 126 ASP A CA 1
ATOM 1034 C C . ASP A 1 126 ? -3.488 16.083 -18.663 1.00 93.25 126 ASP A C 1
ATOM 1036 O O . ASP A 1 126 ? -2.579 16.863 -18.933 1.00 93.25 126 ASP A O 1
ATOM 1040 N N . ASP A 1 127 ? -4.604 16.492 -18.047 1.00 93.94 127 ASP A N 1
ATOM 1041 C CA . ASP A 1 127 ? -4.856 17.876 -17.622 1.00 93.94 127 ASP A CA 1
ATOM 1042 C C . ASP A 1 127 ? -4.192 18.251 -16.281 1.00 93.94 127 ASP A C 1
ATOM 1044 O O . ASP A 1 127 ? -4.361 19.372 -15.798 1.00 93.94 127 ASP A O 1
ATOM 1048 N N . GLY A 1 128 ? -3.442 17.326 -15.673 1.00 90.31 128 GLY A N 1
ATOM 1049 C CA . GLY A 1 128 ? -2.775 17.502 -14.384 1.00 90.31 128 GLY A CA 1
ATOM 1050 C C . GLY A 1 128 ? -3.671 17.296 -13.157 1.00 90.31 128 GLY A C 1
ATOM 1051 O O . GLY A 1 128 ? -3.164 17.343 -12.039 1.00 90.31 128 GLY A O 1
ATOM 1052 N N . SER A 1 129 ? -4.975 17.050 -13.328 1.00 95.25 129 SER A N 1
ATOM 1053 C CA . SER A 1 129 ? -5.859 16.639 -12.229 1.00 95.25 129 SER A CA 1
ATOM 1054 C C . SER A 1 129 ? -5.719 15.147 -11.916 1.00 95.25 129 SER A C 1
ATOM 1056 O O . SER A 1 129 ? -5.224 14.369 -12.732 1.00 95.25 129 SER A O 1
ATOM 1058 N N . SER A 1 130 ? -6.192 14.725 -10.744 1.00 96.94 130 SER A N 1
ATOM 1059 C CA . SER A 1 130 ? -6.190 13.316 -10.329 1.00 96.94 130 SER A CA 1
ATOM 1060 C C . SER A 1 130 ? -7.601 12.720 -10.361 1.00 96.94 130 SER A C 1
ATOM 1062 O O . SER A 1 130 ? -8.606 13.429 -10.248 1.00 96.94 130 SER A O 1
ATOM 1064 N N . TYR A 1 131 ? -7.704 11.401 -10.499 1.00 96.69 131 TYR A N 1
ATOM 1065 C CA . TYR A 1 131 ? -8.954 10.654 -10.324 1.00 96.69 131 TYR A CA 1
ATOM 1066 C C . TYR A 1 131 ? -8.721 9.386 -9.511 1.00 96.69 131 TYR A C 1
ATOM 1068 O O . TYR A 1 131 ? -7.653 8.786 -9.607 1.00 96.69 131 TYR A O 1
ATOM 1076 N N . GLU A 1 132 ? -9.724 8.974 -8.730 1.00 97.62 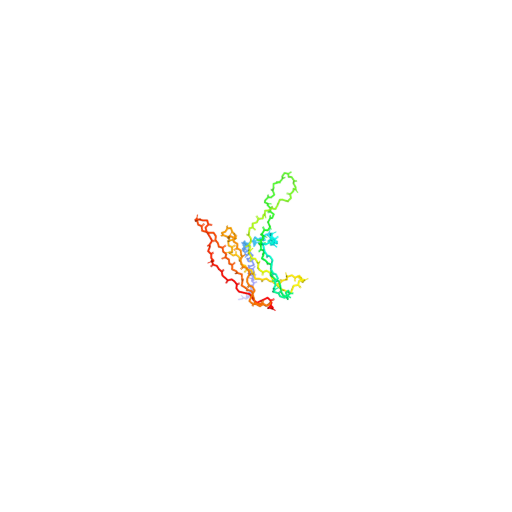132 GLU A N 1
ATOM 1077 C CA . GLU A 1 132 ? -9.709 7.674 -8.055 1.00 97.62 132 GLU A CA 1
ATOM 1078 C C . GLU A 1 132 ? -9.847 6.581 -9.123 1.00 97.62 132 GLU A C 1
ATOM 1080 O O . GLU A 1 132 ? -10.884 6.476 -9.780 1.00 97.62 132 GLU A O 1
ATOM 1085 N N . ALA A 1 133 ? -8.784 5.809 -9.332 1.00 96.56 133 ALA A N 1
ATOM 1086 C CA . ALA A 1 133 ? -8.751 4.725 -10.307 1.00 96.56 133 ALA A CA 1
ATOM 1087 C C . ALA A 1 133 ? -9.161 3.391 -9.671 1.00 96.56 133 ALA A C 1
ATOM 1089 O O . ALA A 1 133 ? -9.827 2.574 -10.305 1.00 96.56 133 ALA A O 1
ATOM 1090 N N . GLU A 1 134 ? -8.758 3.170 -8.417 1.00 95.06 134 GLU A N 1
ATOM 1091 C CA . GLU A 1 134 ? -8.862 1.875 -7.747 1.00 95.06 134 GLU A CA 1
ATOM 1092 C C . GLU A 1 134 ? -9.083 2.052 -6.243 1.00 95.06 134 GLU A C 1
ATOM 1094 O O . GLU A 1 134 ? -8.581 2.997 -5.633 1.00 95.06 134 GLU A O 1
ATOM 1099 N N . SER A 1 135 ? -9.768 1.084 -5.635 1.00 96.81 135 SER A N 1
ATOM 1100 C CA . SER A 1 135 ? -9.957 0.985 -4.188 1.00 96.81 135 SER A CA 1
ATOM 1101 C C . SER A 1 135 ? -9.650 -0.445 -3.738 1.00 96.81 135 SER A C 1
ATOM 1103 O O . SER A 1 135 ? -10.406 -1.376 -4.023 1.00 96.81 135 SER A O 1
ATOM 1105 N N . ILE A 1 136 ? -8.543 -0.629 -3.021 1.00 96.50 136 ILE A N 1
ATOM 1106 C CA . ILE A 1 136 ? -8.089 -1.923 -2.506 1.00 96.50 136 ILE A CA 1
ATOM 1107 C C . ILE A 1 136 ? -8.517 -2.038 -1.046 1.00 96.50 136 ILE A C 1
ATOM 1109 O O . ILE A 1 136 ? -8.043 -1.291 -0.193 1.00 96.50 136 ILE A O 1
ATOM 1113 N N . LYS A 1 137 ? -9.402 -2.989 -0.747 1.00 97.25 137 LYS A N 1
ATOM 1114 C CA . LYS A 1 137 ? -9.809 -3.306 0.627 1.00 97.25 137 LYS A CA 1
ATOM 1115 C C . LYS A 1 137 ? -8.961 -4.443 1.184 1.00 97.25 137 LYS A C 1
ATOM 1117 O O . LYS A 1 137 ? -8.691 -5.413 0.470 1.00 97.25 137 LYS A O 1
ATOM 1122 N N . LEU A 1 138 ? -8.575 -4.313 2.445 1.00 96.31 138 LEU A N 1
ATOM 1123 C CA . LEU A 1 138 ? -7.751 -5.269 3.171 1.00 96.31 138 LEU A CA 1
ATOM 1124 C C . LEU A 1 138 ? -8.249 -5.382 4.618 1.00 96.31 138 LEU A C 1
ATOM 1126 O O . LEU A 1 138 ? -8.572 -4.366 5.239 1.00 96.31 138 LEU A O 1
ATOM 1130 N N . ASP A 1 139 ? -8.294 -6.609 5.130 1.00 96.69 139 ASP A N 1
ATOM 1131 C CA . ASP A 1 139 ? -8.361 -6.883 6.563 1.00 96.69 139 ASP A CA 1
ATOM 1132 C C . ASP A 1 139 ? -6.933 -7.140 7.060 1.00 96.69 139 ASP A C 1
ATOM 1134 O O . ASP A 1 139 ? -6.250 -8.041 6.581 1.00 96.69 139 ASP A O 1
ATOM 1138 N N . ALA A 1 140 ? -6.449 -6.286 7.956 1.00 94.56 140 ALA A N 1
ATOM 1139 C CA . ALA A 1 140 ? -5.095 -6.337 8.488 1.00 94.56 140 ALA A CA 1
ATOM 1140 C C . ALA A 1 140 ? -4.925 -7.373 9.612 1.00 94.56 140 ALA A C 1
ATOM 1142 O O . ALA A 1 140 ? -3.797 -7.581 10.060 1.00 94.56 140 ALA A O 1
ATOM 1143 N N . SER A 1 141 ? -6.021 -8.000 10.059 1.00 91.62 141 SER A N 1
ATOM 1144 C CA . SER A 1 141 ? -6.001 -9.066 11.066 1.00 91.62 141 SER A CA 1
ATOM 1145 C C . SER A 1 141 ? -5.844 -10.475 10.477 1.00 91.62 141 SER A C 1
ATOM 1147 O O . SER A 1 141 ? -5.471 -11.394 11.210 1.00 91.62 141 SER A O 1
ATOM 1149 N N . ASP A 1 142 ? -6.079 -10.631 9.167 1.00 78.75 142 ASP A N 1
ATOM 1150 C CA . ASP A 1 142 ? -5.946 -11.896 8.424 1.00 78.75 142 ASP A CA 1
ATOM 1151 C C . ASP A 1 142 ? -4.499 -12.398 8.353 1.00 78.75 142 ASP A C 1
ATOM 1153 O O . ASP A 1 142 ? -3.554 -11.588 8.213 1.00 78.75 142 ASP A O 1
#

pLDDT: mean 81.67, std 21.52, range [32.66, 98.5]

Radius of gyration: 29.3 Å; chains: 1; bounding box: 50×105×59 Å

Foldseek 3Di:
DDDDDDDDDDPPPPPPPPPPVPPPPPPPPWDKDWDDWQDKDAFPVQQKIKIKTWIWIKDFDDDPVPPPDTDIDIDTAWIWIFMEGGPDDGPDIDIGRPDPPVQFPDWDWDDPGRFKIKIWTWGADPVRDIDGPDIDIGGRHD